Protein AF-A0A953WM94-F1 (afdb_monomer_lite)

Radius of gyration: 40.42 Å; chains: 1; bounding box: 71×74×99 Å

Sequence (160 aa):
MGAKPYAIASVILLLVGGCADLRLGRFAPPGLVKYEDIAGDQPPNPEIVSRIEARKAAGESRTPNLSEQPQKVPAKTPKQVRVELASTLRAERDEVNAEVAADRAAADAEREALIRLSGSKGGMKLEETAGALSSAIERDEREARKERGLPASKPDQDHQ

Secondary structure (DSSP, 8-state):
----THHHHHHHHHHHS-S----GGGSSPTT---HHHHHTTPPPPHHHHHHHHHHHHTT---S--GGGS-SSPPPPPPHHHHHHHHHHHHHHHHHHHHHHHHHHHHHHHHHHSPB--TT-SS-B-HHHHHHHHHHHHHHHHHHHHHHTTPPPPPPP----

pLDDT: mean 75.87, std 16.62, range [36.28, 98.06]

Foldseek 3Di:
DDDDPVVVVVVVCVVVPPPPDPPPVVPDDPPPDPPCVVCPPDDPDVVVVVVVVVCVVVVPPVPDPPVPPPPDDPDDDDPVVVVVVVVVVVVVVVVVVVVVVVVVVVVVVVQQDFCDDPPDPDGDGPVVVVVVVVVVVQVVVQVVCVVVVHDHDDDDPPDD

Structure (mmCIF, N/CA/C/O backbone):
data_AF-A0A953WM94-F1
#
_entry.id   AF-A0A953WM94-F1
#
loop_
_atom_site.group_PDB
_atom_site.id
_atom_site.type_symbol
_atom_site.label_atom_id
_atom_site.label_alt_id
_atom_site.label_comp_id
_atom_site.label_asym_id
_atom_site.label_entity_id
_atom_site.label_seq_id
_atom_site.pdbx_PDB_ins_code
_atom_site.Cartn_x
_atom_site.Cartn_y
_atom_site.Cartn_z
_atom_site.occupancy
_atom_site.B_iso_or_equiv
_atom_site.auth_seq_id
_atom_site.auth_comp_id
_atom_site.auth_asym_id
_atom_site.auth_atom_id
_atom_site.pdbx_PDB_model_num
ATOM 1 N N . MET A 1 1 ? 18.832 -59.115 64.684 1.00 43.19 1 MET A N 1
ATOM 2 C CA . MET A 1 1 ? 19.189 -58.798 63.284 1.00 43.19 1 MET A CA 1
ATOM 3 C C . MET A 1 1 ? 18.564 -57.447 62.976 1.00 43.19 1 MET A C 1
ATOM 5 O O . MET A 1 1 ? 17.370 -57.319 63.155 1.00 43.19 1 MET A O 1
ATOM 9 N N . GLY A 1 2 ? 19.264 -56.375 62.648 1.00 45.84 2 GLY A N 1
ATOM 10 C CA . GLY A 1 2 ? 20.641 -56.246 62.206 1.00 45.84 2 GLY A CA 1
ATOM 11 C C . GLY A 1 2 ? 20.652 -55.122 61.180 1.00 45.84 2 GLY A C 1
ATOM 12 O O . GLY A 1 2 ? 20.139 -55.328 60.095 1.00 45.84 2 GLY A O 1
ATOM 13 N N . ALA A 1 3 ? 21.226 -53.979 61.567 1.00 44.09 3 ALA A N 1
ATOM 14 C CA . ALA A 1 3 ? 21.659 -52.871 60.717 1.00 44.09 3 ALA A CA 1
ATOM 15 C C . ALA A 1 3 ? 20.556 -52.234 59.820 1.00 44.09 3 ALA A C 1
ATOM 17 O O . ALA A 1 3 ? 19.924 -52.862 58.988 1.00 44.09 3 ALA A O 1
ATOM 18 N N . LYS A 1 4 ? 20.349 -50.920 59.846 1.00 47.62 4 LYS A N 1
ATOM 19 C CA . LYS A 1 4 ? 21.391 -49.984 59.434 1.00 47.62 4 LYS A CA 1
ATOM 20 C C . LYS A 1 4 ? 21.015 -48.545 59.847 1.00 47.62 4 LYS A C 1
ATOM 22 O O . LYS A 1 4 ? 20.071 -48.004 59.281 1.00 47.62 4 LYS A O 1
ATOM 27 N N . PRO A 1 5 ? 21.797 -47.877 60.720 1.00 53.09 5 PRO A N 1
ATOM 28 C CA . PRO A 1 5 ? 21.687 -46.437 61.034 1.00 53.09 5 PRO A CA 1
ATOM 29 C C . PRO A 1 5 ? 22.045 -45.502 59.853 1.00 53.09 5 PRO A C 1
ATOM 31 O O . PRO A 1 5 ? 22.305 -44.315 60.027 1.00 53.09 5 PRO A O 1
ATOM 34 N N . TYR A 1 6 ? 22.054 -46.022 58.626 1.00 52.25 6 TYR A N 1
ATOM 35 C CA . TYR A 1 6 ? 22.564 -45.341 57.438 1.00 52.25 6 TYR A CA 1
ATOM 36 C C . TYR A 1 6 ? 21.542 -44.388 56.809 1.00 52.25 6 TYR A C 1
ATOM 38 O O . TYR A 1 6 ? 21.944 -43.458 56.123 1.00 52.25 6 TYR A O 1
ATOM 46 N N . ALA A 1 7 ? 20.243 -44.571 57.072 1.00 48.78 7 ALA A N 1
ATOM 47 C CA . ALA A 1 7 ? 19.206 -43.687 56.531 1.00 48.78 7 ALA A CA 1
ATOM 48 C C . ALA A 1 7 ? 19.161 -42.317 57.232 1.00 48.78 7 ALA A C 1
ATOM 50 O O . ALA A 1 7 ? 18.759 -41.325 56.632 1.00 48.78 7 ALA A O 1
ATOM 51 N N . ILE A 1 8 ? 19.602 -42.246 58.492 1.00 52.59 8 ILE A N 1
ATOM 52 C CA . ILE A 1 8 ? 19.627 -40.990 59.257 1.00 52.59 8 ILE A CA 1
ATOM 53 C C . ILE A 1 8 ? 20.958 -40.252 59.028 1.00 52.59 8 ILE A C 1
ATOM 55 O O . ILE A 1 8 ? 20.978 -39.026 58.944 1.00 52.59 8 ILE A O 1
ATOM 59 N N . ALA A 1 9 ? 22.057 -40.982 58.806 1.00 51.00 9 ALA A N 1
ATOM 60 C CA . ALA A 1 9 ? 23.351 -40.385 58.472 1.00 51.00 9 ALA A CA 1
ATOM 61 C C . ALA A 1 9 ? 23.367 -39.681 57.096 1.00 51.00 9 ALA A C 1
ATOM 63 O O . ALA A 1 9 ? 24.061 -38.679 56.935 1.00 51.00 9 ALA A O 1
ATOM 64 N N . SER A 1 10 ? 22.580 -40.144 56.114 1.00 49.59 10 SER A N 1
ATOM 65 C CA . SER A 1 10 ? 22.532 -39.536 54.773 1.00 49.59 10 SER A CA 1
ATOM 66 C C . SER A 1 10 ? 21.806 -38.189 54.718 1.00 49.59 10 SER A C 1
ATOM 68 O O . SER A 1 10 ? 22.117 -37.369 53.860 1.00 49.59 10 SER A O 1
ATOM 70 N N . VAL A 1 11 ? 20.870 -37.925 55.635 1.00 50.62 11 VAL A N 1
ATOM 71 C CA . VAL A 1 11 ? 20.159 -36.632 55.687 1.00 50.62 11 VAL A CA 1
ATOM 72 C C . VAL A 1 11 ? 20.996 -35.577 56.415 1.00 50.62 11 VAL A C 1
ATOM 74 O O . VAL A 1 11 ? 21.002 -34.413 56.025 1.00 50.62 11 VAL A O 1
ATOM 77 N N . ILE A 1 12 ? 21.786 -35.987 57.412 1.00 51.75 12 ILE A N 1
ATOM 78 C CA . ILE A 1 12 ? 22.694 -35.080 58.127 1.00 51.75 12 ILE A CA 1
ATOM 79 C C . ILE A 1 12 ? 23.877 -34.666 57.233 1.00 51.75 12 ILE A C 1
ATOM 81 O O . ILE A 1 12 ? 24.293 -33.509 57.277 1.00 51.75 12 ILE A O 1
ATOM 85 N N . LEU A 1 13 ? 24.364 -35.542 56.341 1.00 48.09 13 LEU A N 1
ATOM 86 C CA . LEU A 1 13 ? 25.425 -35.173 55.391 1.00 48.09 13 LEU A CA 1
ATOM 87 C C . LEU A 1 13 ? 24.965 -34.156 54.326 1.00 48.09 13 LEU A C 1
ATOM 89 O O . LEU A 1 13 ? 25.779 -33.378 53.841 1.00 48.09 13 LEU A O 1
ATOM 93 N N . LEU A 1 14 ? 23.669 -34.125 54.000 1.00 50.66 14 LEU A N 1
ATOM 94 C CA . LEU A 1 14 ? 23.071 -33.155 53.069 1.00 50.66 14 LEU A CA 1
ATOM 95 C C . LEU A 1 14 ? 22.799 -31.784 53.708 1.00 50.66 14 LEU A C 1
ATOM 97 O O . LEU A 1 14 ? 22.682 -30.796 52.991 1.00 50.66 14 LEU A O 1
ATOM 101 N N . LEU A 1 15 ? 22.724 -31.712 55.040 1.00 49.84 15 LEU A N 1
ATOM 102 C CA . LEU A 1 15 ? 22.519 -30.460 55.779 1.00 49.84 15 LEU A CA 1
ATOM 103 C C . LEU A 1 15 ? 23.824 -29.836 56.300 1.00 49.84 15 LEU A C 1
ATOM 105 O O . LEU A 1 15 ? 23.854 -28.635 56.549 1.00 49.84 15 LEU A O 1
ATOM 109 N N . VAL A 1 16 ? 24.906 -30.617 56.429 1.00 51.84 16 VAL A N 1
ATOM 110 C CA . VAL A 1 16 ? 26.246 -30.110 56.799 1.00 51.84 16 VAL A CA 1
ATOM 111 C C . VAL A 1 16 ? 27.167 -29.957 55.578 1.00 51.84 16 VAL A C 1
ATOM 113 O O . VAL A 1 16 ? 28.076 -29.132 55.594 1.00 51.84 16 VAL A O 1
ATOM 116 N N . GLY A 1 17 ? 26.893 -30.660 54.476 1.00 45.22 17 GLY A N 1
ATOM 117 C CA . GLY A 1 17 ? 27.486 -30.409 53.161 1.00 45.22 17 GLY A CA 1
ATOM 118 C C . GLY A 1 17 ? 26.807 -29.242 52.455 1.00 45.22 17 GLY A C 1
ATOM 119 O O . GLY A 1 17 ? 26.344 -29.389 51.324 1.00 45.22 17 GLY A O 1
ATOM 120 N N . GLY A 1 18 ? 26.703 -28.106 53.151 1.00 36.28 18 GLY A N 1
ATOM 121 C CA . GLY A 1 18 ? 26.302 -26.847 52.549 1.00 36.28 18 GLY A CA 1
ATOM 122 C C . GLY A 1 18 ? 27.083 -26.607 51.261 1.00 36.28 18 GLY A C 1
ATOM 123 O O . GLY A 1 18 ? 28.196 -27.103 51.088 1.00 36.28 18 GLY A O 1
ATOM 124 N N . CYS A 1 19 ? 26.473 -25.838 50.366 1.00 54.28 19 CYS A N 1
ATOM 125 C CA . CYS 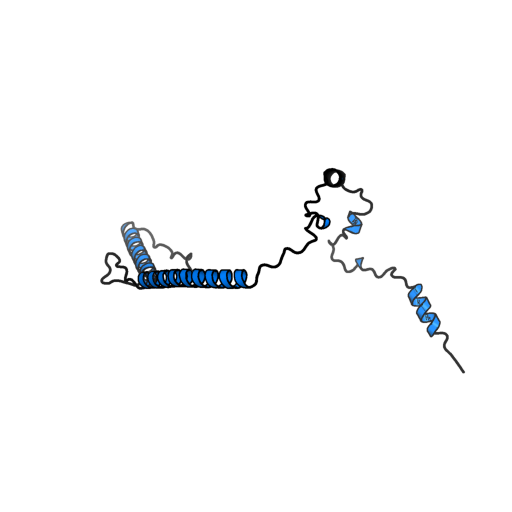A 1 19 ? 27.034 -25.315 49.125 1.00 54.28 19 CYS A CA 1
ATOM 126 C C . CYS A 1 19 ? 28.255 -24.396 49.359 1.00 54.28 19 CYS A C 1
ATOM 128 O O . CYS A 1 19 ? 28.315 -23.289 48.835 1.00 54.28 19 CYS A O 1
ATOM 130 N N . ALA A 1 20 ? 29.216 -24.826 50.167 1.00 50.19 20 ALA A N 1
ATOM 131 C CA . ALA A 1 20 ? 30.522 -24.234 50.318 1.00 50.19 20 ALA A CA 1
ATOM 132 C C . ALA A 1 20 ? 31.473 -25.017 49.404 1.00 50.19 20 ALA A C 1
ATOM 134 O O . ALA A 1 20 ? 31.633 -26.227 49.533 1.00 50.19 20 ALA A O 1
ATOM 135 N N . ASP A 1 21 ? 32.084 -24.310 48.458 1.00 51.72 21 ASP A N 1
ATOM 136 C CA . ASP A 1 21 ? 33.256 -24.749 47.691 1.00 51.72 21 ASP A CA 1
ATOM 137 C C . ASP A 1 21 ? 33.096 -25.699 46.495 1.00 51.72 21 ASP A C 1
ATOM 139 O O . ASP A 1 21 ? 34.081 -26.285 46.033 1.00 51.72 21 ASP A O 1
ATOM 143 N N . LEU A 1 22 ? 31.945 -25.711 45.817 1.00 47.41 22 LEU A N 1
ATOM 144 C CA . LEU A 1 22 ? 32.004 -25.942 44.367 1.00 47.41 22 LEU A CA 1
ATOM 145 C C . LEU A 1 22 ? 32.495 -24.656 43.706 1.00 47.41 22 LEU A C 1
ATOM 147 O O . LEU A 1 22 ? 31.730 -23.747 43.399 1.00 47.41 22 LEU A O 1
ATOM 151 N N . ARG A 1 23 ? 33.821 -24.591 43.544 1.00 54.41 23 ARG A N 1
ATOM 152 C CA . ARG A 1 23 ? 34.601 -23.577 42.824 1.00 54.41 23 ARG A CA 1
ATOM 153 C C . ARG A 1 23 ? 34.113 -23.382 41.378 1.00 54.41 23 ARG A C 1
ATOM 155 O O . ARG A 1 23 ? 34.826 -23.690 40.426 1.00 54.41 23 ARG A O 1
ATOM 162 N N . LEU A 1 24 ? 32.938 -22.785 41.203 1.00 52.69 24 LEU A N 1
ATOM 163 C CA . LEU A 1 24 ? 32.446 -22.271 39.922 1.00 52.69 24 LEU A CA 1
ATOM 164 C C . LEU A 1 24 ? 33.344 -21.149 39.372 1.00 52.69 24 LEU A C 1
ATOM 166 O O . LEU A 1 24 ? 33.318 -20.876 38.179 1.00 52.69 24 LEU A O 1
ATOM 170 N N . GLY A 1 25 ? 34.211 -20.559 40.204 1.00 52.94 25 GLY A N 1
ATOM 171 C CA . GLY A 1 25 ? 35.225 -19.597 39.764 1.00 52.94 25 GLY A CA 1
ATOM 172 C C . GLY A 1 25 ? 36.352 -20.184 38.901 1.00 52.94 25 GLY A C 1
ATOM 173 O O . GLY A 1 25 ? 37.084 -19.420 38.288 1.00 52.94 25 GLY A O 1
ATOM 174 N N . ARG A 1 26 ? 36.514 -21.517 38.818 1.00 56.25 26 ARG A N 1
ATOM 175 C CA . ARG A 1 26 ? 37.551 -22.150 37.969 1.00 56.25 26 ARG A CA 1
ATOM 176 C C . ARG A 1 26 ? 37.107 -22.454 36.536 1.00 56.25 26 ARG A C 1
ATOM 178 O O . ARG A 1 26 ? 37.956 -22.808 35.726 1.00 56.25 26 ARG A O 1
ATOM 185 N N . PHE A 1 27 ? 35.817 -22.319 36.229 1.00 54.97 27 PHE A N 1
ATOM 186 C CA . PHE A 1 27 ? 35.261 -22.577 34.893 1.00 54.97 27 PHE A CA 1
ATOM 187 C C . PHE A 1 27 ? 34.739 -21.316 34.192 1.00 54.97 27 PHE A C 1
ATOM 189 O O . PHE A 1 27 ? 34.268 -21.404 33.061 1.00 54.97 27 PHE A O 1
ATOM 196 N N . ALA A 1 28 ? 34.843 -20.143 34.822 1.00 56.66 28 ALA A N 1
ATOM 197 C CA . ALA A 1 28 ? 34.569 -18.883 34.147 1.00 56.66 28 ALA A CA 1
ATOM 198 C C . ALA A 1 28 ? 35.806 -18.482 33.314 1.00 56.66 28 ALA A C 1
ATOM 200 O O . ALA A 1 28 ? 36.897 -18.386 33.884 1.00 56.66 28 ALA A O 1
ATOM 201 N N . PRO A 1 29 ? 35.688 -18.275 31.988 1.00 60.62 29 PRO A N 1
ATOM 202 C CA . PRO A 1 29 ? 36.791 -17.758 31.182 1.00 60.62 29 PRO A CA 1
ATOM 203 C C . PRO A 1 29 ? 37.282 -16.414 31.753 1.00 60.62 29 PRO A C 1
ATOM 205 O O . PRO A 1 29 ? 36.465 -15.630 32.252 1.00 60.62 29 PRO A O 1
ATOM 208 N N . PRO A 1 30 ? 38.598 -16.129 31.708 1.00 61.38 30 PRO A N 1
ATOM 209 C CA . PRO A 1 30 ? 39.138 -14.874 32.221 1.00 61.38 30 PRO A CA 1
ATOM 210 C C . PRO A 1 30 ? 38.474 -13.701 31.487 1.00 61.38 30 PRO A C 1
ATOM 212 O O . PRO A 1 30 ? 38.570 -13.601 30.267 1.00 61.38 30 PRO A O 1
ATOM 215 N N . GLY A 1 31 ? 37.763 -12.847 32.228 1.00 58.47 31 GLY A N 1
ATOM 216 C CA . GLY A 1 31 ? 37.053 -11.682 31.682 1.00 58.47 31 GLY A CA 1
ATOM 217 C C . GLY A 1 31 ? 35.579 -11.556 32.083 1.00 58.47 31 GLY A C 1
ATOM 218 O O . GLY A 1 31 ? 35.022 -10.471 31.955 1.00 58.47 31 GLY A O 1
ATOM 219 N N . LEU A 1 32 ? 34.946 -12.605 32.622 1.00 57.34 32 LEU A N 1
ATOM 220 C CA . LEU A 1 32 ? 33.614 -12.492 33.231 1.00 57.34 32 LEU A CA 1
ATOM 221 C C . LEU A 1 32 ? 33.748 -12.070 34.697 1.00 57.34 32 LEU A C 1
ATOM 223 O O . LEU A 1 32 ? 33.760 -12.904 35.601 1.00 57.34 32 LEU A O 1
ATOM 227 N N . VAL A 1 33 ? 33.874 -10.765 34.932 1.00 61.25 33 VAL A N 1
ATOM 228 C CA . VAL A 1 33 ? 33.727 -10.210 36.281 1.00 61.25 33 VAL A CA 1
ATOM 229 C C . VAL A 1 33 ? 32.242 -10.239 36.628 1.00 61.25 33 VAL A C 1
ATOM 231 O O . VAL A 1 33 ? 31.419 -9.716 35.874 1.00 61.25 33 VAL A O 1
ATOM 234 N N . LYS A 1 34 ? 31.876 -10.879 37.742 1.00 61.22 34 LYS A N 1
ATOM 235 C CA . LYS A 1 34 ? 30.492 -10.842 38.215 1.00 61.22 34 LYS A CA 1
ATOM 236 C C . LYS A 1 34 ? 30.153 -9.398 38.566 1.00 61.22 34 LYS A C 1
ATOM 238 O O . LYS A 1 34 ? 30.881 -8.757 39.317 1.00 61.22 34 LYS A O 1
ATOM 243 N N . TYR A 1 35 ? 29.042 -8.891 38.038 1.00 60.50 35 TYR A N 1
ATOM 244 C CA . TYR A 1 35 ? 28.574 -7.535 38.338 1.00 60.50 35 TYR A CA 1
ATOM 245 C C . TYR A 1 35 ? 28.400 -7.298 39.847 1.00 60.50 35 TYR A C 1
ATOM 247 O O . TYR A 1 35 ? 28.607 -6.184 40.312 1.00 60.50 35 TYR A O 1
ATOM 255 N N . GLU A 1 36 ? 28.102 -8.353 40.607 1.00 62.34 36 GLU A N 1
ATOM 256 C CA . GLU A 1 36 ? 28.013 -8.370 42.072 1.00 62.34 36 GLU A CA 1
ATOM 257 C C . GLU A 1 36 ? 29.345 -8.000 42.759 1.00 62.34 36 GLU A C 1
ATOM 259 O O . GLU A 1 36 ? 29.338 -7.246 43.727 1.00 62.34 36 GLU A O 1
ATOM 264 N N . ASP A 1 37 ? 30.485 -8.453 42.222 1.00 63.94 37 ASP A N 1
ATOM 265 C CA . ASP A 1 37 ? 31.821 -8.198 42.788 1.00 63.94 37 ASP A CA 1
ATOM 266 C C . ASP A 1 37 ? 32.313 -6.763 42.500 1.00 63.94 37 ASP A C 1
ATOM 268 O O . ASP A 1 37 ? 33.138 -6.225 43.236 1.00 63.94 37 ASP A O 1
ATOM 272 N N . ILE A 1 38 ? 31.805 -6.125 41.435 1.00 62.31 38 ILE A N 1
ATOM 273 C CA . ILE A 1 38 ? 32.100 -4.718 41.093 1.00 62.31 38 ILE A CA 1
ATOM 274 C C . ILE A 1 38 ? 31.142 -3.773 41.824 1.00 62.31 38 ILE A C 1
ATOM 276 O O . ILE A 1 38 ? 31.554 -2.706 42.279 1.00 62.31 38 ILE A O 1
ATOM 280 N N . ALA A 1 39 ? 29.862 -4.143 41.905 1.00 60.66 39 ALA A N 1
ATOM 281 C CA . ALA A 1 39 ? 28.819 -3.298 42.471 1.00 60.66 39 ALA A CA 1
ATOM 282 C C . ALA A 1 39 ? 28.778 -3.336 44.005 1.00 60.66 39 ALA A C 1
ATOM 284 O O . ALA A 1 39 ? 28.424 -2.314 44.582 1.00 60.66 39 ALA A O 1
ATOM 285 N N . GLY A 1 40 ? 29.177 -4.444 44.650 1.00 67.44 40 GLY A N 1
ATOM 286 C CA . GLY A 1 40 ? 29.367 -4.575 46.104 1.00 67.44 40 GLY A CA 1
ATOM 287 C C . GLY A 1 40 ? 28.430 -3.723 46.977 1.00 67.44 40 GLY A C 1
ATOM 288 O O . GLY A 1 40 ? 27.225 -3.661 46.744 1.00 67.44 40 GLY A O 1
ATOM 289 N N . ASP A 1 41 ? 29.017 -3.029 47.957 1.00 65.31 41 ASP A N 1
ATOM 290 C CA . ASP A 1 41 ? 28.358 -2.033 48.819 1.00 65.31 41 ASP A CA 1
ATOM 291 C C . ASP A 1 41 ? 28.439 -0.604 48.241 1.00 65.31 41 ASP A C 1
ATOM 293 O O . ASP A 1 41 ? 28.404 0.382 48.986 1.00 65.31 41 ASP A O 1
ATOM 297 N N . GLN A 1 42 ? 28.627 -0.445 46.922 1.00 71.44 42 GLN A N 1
ATOM 298 C CA . GLN A 1 42 ? 28.769 0.896 46.358 1.00 71.44 42 GLN A CA 1
ATOM 299 C C . GLN A 1 42 ? 27.462 1.677 46.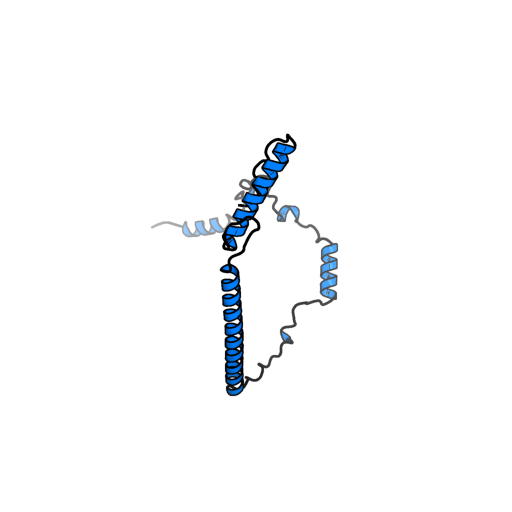527 1.00 71.44 42 GLN A C 1
ATOM 301 O O . GLN A 1 42 ? 26.391 1.193 46.142 1.00 71.44 42 GLN A O 1
ATOM 306 N N . PRO A 1 43 ? 27.523 2.900 47.088 1.00 76.25 43 PRO A N 1
ATOM 307 C CA . PRO A 1 43 ? 26.332 3.708 47.249 1.00 76.25 43 PRO A CA 1
ATOM 308 C C . PRO A 1 43 ? 25.725 3.997 45.867 1.00 76.25 43 PRO A C 1
ATOM 310 O O . PRO A 1 43 ? 26.466 4.260 44.913 1.00 76.25 43 PRO A O 1
ATOM 313 N N . PRO A 1 44 ? 24.386 3.967 45.737 1.00 79.81 44 PRO A N 1
ATOM 314 C CA . PRO A 1 44 ? 23.717 4.294 44.486 1.00 79.81 44 PRO A CA 1
ATOM 315 C C . PRO A 1 44 ? 24.191 5.647 43.951 1.00 79.81 44 PRO A C 1
ATOM 317 O O . PRO A 1 44 ? 24.342 6.600 44.717 1.00 79.81 44 PRO A O 1
ATOM 320 N N . ASN A 1 45 ? 24.404 5.744 42.636 1.00 85.94 45 ASN A N 1
ATOM 321 C CA . ASN A 1 45 ? 24.854 6.986 42.010 1.00 85.94 45 ASN A CA 1
ATOM 322 C C . ASN A 1 45 ? 23.909 8.150 42.402 1.00 85.94 45 ASN A C 1
ATOM 324 O O . ASN A 1 45 ? 22.708 8.069 42.111 1.00 85.94 45 ASN A O 1
ATOM 328 N N . PRO A 1 46 ? 24.426 9.230 43.024 1.00 85.94 46 PRO A N 1
ATOM 329 C CA . PRO A 1 46 ? 23.604 10.311 43.569 1.00 85.94 46 PRO A CA 1
ATOM 330 C C . PRO A 1 46 ? 22.768 11.033 42.504 1.00 85.94 46 PRO A C 1
ATOM 332 O O . PRO A 1 46 ? 21.679 11.520 42.803 1.00 85.94 46 PRO A O 1
ATOM 335 N N . GLU A 1 47 ? 23.220 11.061 41.248 1.00 86.81 47 GLU A N 1
ATOM 336 C CA . GLU A 1 47 ? 22.463 11.637 40.133 1.00 86.81 47 GLU A CA 1
ATOM 337 C C . GLU A 1 47 ? 21.234 10.787 39.774 1.00 86.81 47 GLU A C 1
ATOM 339 O O . GLU A 1 47 ? 20.170 11.304 39.439 1.00 86.81 47 GLU A O 1
ATOM 344 N N . ILE A 1 48 ? 21.345 9.460 39.870 1.00 80.81 48 ILE A N 1
ATOM 345 C CA . ILE A 1 48 ? 20.209 8.566 39.628 1.00 80.81 48 ILE A CA 1
ATOM 346 C C . ILE A 1 48 ? 19.210 8.669 40.781 1.00 80.81 48 ILE A C 1
ATOM 348 O O . ILE A 1 48 ? 18.005 8.721 40.532 1.00 80.81 48 ILE A O 1
ATOM 352 N N . VAL A 1 49 ? 19.695 8.758 42.022 1.00 87.62 49 VAL A N 1
ATOM 353 C CA . VAL A 1 49 ? 18.846 8.944 43.208 1.00 87.62 49 VAL A CA 1
ATOM 354 C C . VAL A 1 49 ? 18.044 10.239 43.098 1.00 87.62 49 VAL A C 1
ATOM 356 O O . VAL A 1 49 ? 16.819 10.192 43.183 1.00 87.62 49 VAL A O 1
ATOM 359 N N . SER A 1 50 ? 18.694 11.365 42.793 1.00 87.38 50 SER A N 1
ATOM 360 C CA . SER A 1 50 ? 18.010 12.656 42.656 1.00 87.38 50 SER A CA 1
ATOM 361 C C . SER A 1 50 ? 16.996 12.663 41.509 1.00 87.38 50 SER A C 1
ATOM 363 O O . SER A 1 50 ? 15.899 13.198 41.652 1.00 87.38 50 SER A O 1
ATOM 365 N N . ARG A 1 51 ? 17.295 11.997 40.386 1.00 80.50 51 ARG A N 1
ATOM 366 C CA . ARG A 1 51 ? 16.344 11.8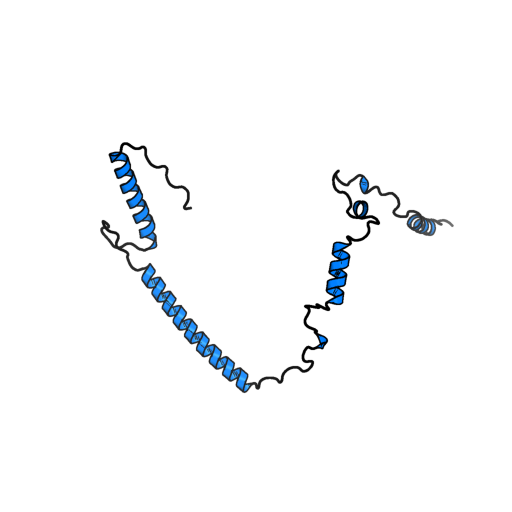32 39.274 1.00 80.50 51 ARG A CA 1
ATOM 367 C C . ARG A 1 51 ? 15.149 10.956 39.645 1.00 80.50 51 ARG A C 1
ATOM 369 O O . ARG A 1 51 ? 14.042 11.223 39.179 1.00 80.50 51 ARG A O 1
ATOM 376 N N . ILE A 1 52 ? 15.344 9.915 40.454 1.00 81.19 52 ILE A N 1
ATOM 377 C CA . ILE A 1 52 ? 14.252 9.071 40.961 1.00 81.19 52 ILE A CA 1
ATOM 378 C C . ILE A 1 52 ? 13.396 9.857 41.957 1.00 81.19 52 ILE A C 1
ATOM 380 O O . ILE A 1 52 ? 12.172 9.804 41.864 1.00 81.19 52 ILE A O 1
ATOM 384 N N . GLU A 1 53 ? 14.010 10.603 42.873 1.00 85.81 53 GLU A N 1
ATOM 385 C CA . GLU A 1 53 ? 13.305 11.453 43.837 1.00 85.81 53 GLU A CA 1
ATOM 386 C C . GLU A 1 53 ? 12.521 12.565 43.140 1.00 85.81 53 GLU A C 1
ATOM 388 O O . GLU A 1 53 ? 11.341 12.741 43.431 1.00 85.81 53 GLU A O 1
ATOM 393 N N . ALA A 1 54 ? 13.112 13.228 42.145 1.00 81.88 54 ALA A N 1
ATOM 394 C CA . ALA A 1 54 ? 12.429 14.223 41.324 1.00 81.88 54 ALA A CA 1
ATOM 395 C C . ALA A 1 54 ? 11.235 13.621 40.567 1.00 81.88 54 ALA A C 1
ATOM 397 O O . ALA A 1 54 ? 10.164 14.217 40.545 1.00 81.88 54 ALA A O 1
ATOM 398 N N . ARG A 1 55 ? 11.373 12.412 39.998 1.00 74.19 55 ARG A N 1
ATOM 399 C CA . ARG A 1 55 ? 10.261 11.703 39.332 1.00 74.19 55 ARG A CA 1
ATOM 400 C C . ARG A 1 55 ? 9.162 11.275 40.304 1.00 74.19 55 ARG A C 1
ATOM 402 O O . ARG A 1 55 ? 7.989 11.351 39.955 1.00 74.19 55 ARG A O 1
ATOM 409 N N . LYS A 1 56 ? 9.527 10.840 41.515 1.00 76.75 56 LYS A N 1
ATOM 410 C CA . LYS A 1 56 ? 8.570 10.508 42.583 1.00 76.75 56 LYS A CA 1
ATOM 411 C C . LYS A 1 56 ? 7.827 11.754 43.072 1.00 76.75 56 LYS A C 1
ATOM 413 O O . LYS A 1 56 ? 6.614 11.699 43.228 1.00 76.75 56 LYS A O 1
ATOM 418 N N . ALA A 1 57 ? 8.535 12.865 43.268 1.00 76.88 57 ALA A N 1
ATOM 419 C CA . ALA A 1 57 ? 7.966 14.140 43.700 1.00 76.88 57 ALA A CA 1
ATOM 420 C C . ALA A 1 57 ? 7.086 14.790 42.618 1.00 76.88 57 ALA A C 1
ATOM 422 O O . ALA A 1 57 ? 6.067 15.390 42.941 1.00 76.88 57 ALA A O 1
ATOM 423 N N . ALA A 1 58 ? 7.443 14.630 41.340 1.00 69.94 58 ALA A N 1
ATOM 424 C CA . ALA A 1 58 ? 6.673 15.142 40.208 1.00 69.94 58 ALA A CA 1
ATOM 425 C C . ALA A 1 58 ? 5.367 14.370 39.947 1.00 69.94 58 ALA A C 1
ATOM 427 O O . ALA A 1 58 ? 4.569 14.802 39.119 1.00 69.94 58 ALA A O 1
ATOM 428 N N . GLY A 1 59 ? 5.138 13.227 40.608 1.00 61.97 59 GLY A N 1
ATOM 429 C CA . GLY A 1 59 ? 3.903 12.455 40.458 1.00 61.97 59 GLY A CA 1
ATOM 430 C C . GLY A 1 59 ? 3.634 11.962 39.031 1.00 61.97 59 GLY A C 1
ATOM 431 O O . GLY A 1 59 ? 2.509 11.558 38.741 1.00 61.97 59 GLY A O 1
ATOM 432 N N . GLU A 1 60 ?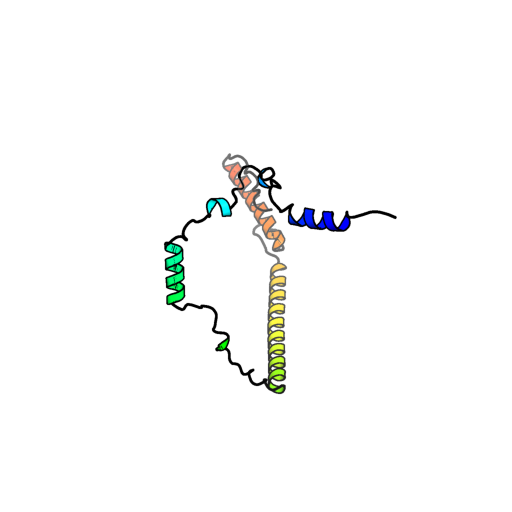 4.637 11.969 38.140 1.00 61.44 60 GLU A N 1
ATOM 433 C CA . GLU A 1 60 ? 4.511 11.551 36.737 1.00 61.44 60 GLU A CA 1
ATOM 434 C C . GLU A 1 60 ? 4.404 10.023 36.618 1.00 61.44 60 GLU A C 1
ATOM 436 O O . GLU A 1 60 ? 5.216 9.330 36.001 1.00 61.44 60 GLU A O 1
ATOM 441 N N . SER A 1 61 ? 3.336 9.472 37.178 1.00 61.59 61 SER A N 1
ATOM 442 C CA . SER A 1 61 ? 2.741 8.254 36.659 1.00 61.59 61 SER A CA 1
ATOM 443 C C . SER A 1 61 ? 2.136 8.580 35.289 1.00 61.59 61 SER A C 1
ATOM 445 O O . SER A 1 61 ? 0.973 8.926 35.148 1.00 61.59 61 SER A O 1
ATOM 447 N N . ARG A 1 62 ? 2.950 8.472 34.231 1.00 63.00 62 ARG A N 1
ATOM 448 C CA . ARG A 1 62 ? 2.468 8.454 32.833 1.00 63.00 62 ARG A CA 1
ATOM 449 C C . ARG A 1 62 ? 1.588 7.243 32.516 1.00 63.00 62 ARG A C 1
ATOM 451 O O . ARG A 1 62 ? 1.136 7.088 31.386 1.00 63.00 62 ARG A O 1
ATOM 458 N N . THR A 1 63 ? 1.374 6.354 33.476 1.00 66.31 63 THR A N 1
ATOM 459 C CA . THR A 1 63 ? 0.366 5.312 33.360 1.00 66.31 63 THR A CA 1
ATOM 460 C C . THR A 1 63 ? -1.002 5.947 33.576 1.00 66.31 63 THR A C 1
ATOM 462 O O . THR A 1 63 ? -1.215 6.521 34.644 1.00 66.31 63 THR A O 1
ATOM 465 N N . PRO A 1 64 ? -1.929 5.841 32.606 1.00 70.69 64 PRO A N 1
ATOM 466 C CA . PRO A 1 64 ? -3.311 6.252 32.806 1.00 70.69 64 PRO A CA 1
ATOM 467 C C . PRO A 1 64 ? -3.821 5.656 34.114 1.00 70.69 64 PRO A C 1
ATOM 469 O O . PRO A 1 64 ? -3.624 4.461 34.355 1.00 70.69 64 PRO A O 1
ATOM 472 N N . ASN A 1 65 ? -4.439 6.471 34.967 1.00 73.50 65 ASN A N 1
ATOM 473 C CA . ASN A 1 65 ? -4.998 5.968 36.206 1.00 73.50 65 ASN A CA 1
ATOM 474 C C . ASN A 1 65 ? -6.130 4.985 35.867 1.00 73.50 65 ASN A C 1
ATOM 476 O O . ASN A 1 65 ? -7.236 5.377 35.504 1.00 73.50 65 ASN A O 1
ATOM 480 N N . LEU A 1 66 ? -5.854 3.682 35.965 1.00 72.69 66 LEU A N 1
ATOM 481 C CA . LEU A 1 66 ? -6.829 2.640 35.637 1.00 72.69 66 LEU A CA 1
ATOM 482 C C . LEU A 1 66 ? -8.032 2.654 36.590 1.00 72.69 66 LEU A C 1
ATOM 484 O O . LEU A 1 66 ? -9.088 2.137 36.239 1.00 72.69 66 LEU A O 1
ATOM 488 N N . SER A 1 67 ? -7.901 3.278 37.766 1.00 77.00 67 SER A N 1
ATOM 489 C CA . SER A 1 67 ? -9.026 3.485 38.684 1.00 77.00 67 SER A CA 1
ATOM 490 C C . SER A 1 67 ? -9.965 4.620 38.249 1.00 77.00 67 SER A C 1
ATOM 492 O O . SER A 1 67 ? -11.127 4.620 38.648 1.00 77.00 67 SER A O 1
ATOM 494 N N . GLU A 1 68 ? -9.503 5.527 37.380 1.00 77.75 68 GLU A N 1
ATOM 495 C CA . GLU A 1 68 ? -10.308 6.590 36.754 1.00 77.75 68 GLU A CA 1
ATOM 496 C C . GLU A 1 68 ? -10.977 6.142 35.449 1.00 77.75 68 GLU A C 1
ATOM 498 O O . GLU A 1 68 ? -11.744 6.899 34.851 1.00 77.75 68 GLU A O 1
ATOM 503 N N . GLN A 1 69 ? -10.731 4.909 34.990 1.00 75.31 69 GLN A N 1
ATOM 504 C CA . GLN A 1 69 ? -11.470 4.384 33.850 1.00 75.31 69 GLN A CA 1
ATOM 505 C C . GLN A 1 69 ? -12.964 4.295 34.187 1.00 75.31 69 GLN A C 1
ATOM 507 O O . GLN A 1 69 ? -13.329 3.913 35.305 1.00 75.31 69 GLN A O 1
ATOM 512 N N . PRO A 1 70 ? -13.854 4.619 33.233 1.00 77.56 70 PRO A N 1
ATOM 513 C CA . PRO A 1 70 ? -15.283 4.486 33.444 1.00 77.56 70 PRO A CA 1
ATOM 514 C C . PRO A 1 70 ? -15.623 3.037 33.815 1.00 77.56 70 PRO A C 1
ATOM 516 O O . PRO A 1 70 ? -15.598 2.133 32.987 1.00 77.56 70 PRO A O 1
ATOM 519 N N . GLN A 1 71 ? -15.983 2.834 35.084 1.00 78.94 71 GLN A N 1
ATOM 520 C CA . GLN A 1 71 ? -16.393 1.546 35.664 1.00 78.94 71 GLN A CA 1
ATOM 521 C C . GLN A 1 71 ? -17.681 0.996 35.023 1.00 78.94 71 GLN A C 1
ATOM 523 O O . GLN A 1 71 ? -18.040 -0.167 35.197 1.00 78.94 71 GLN A O 1
ATOM 528 N N . LYS A 1 72 ? -18.418 1.848 34.300 1.00 82.75 72 LYS A N 1
ATOM 529 C CA . LYS A 1 72 ? -19.654 1.485 33.613 1.00 82.75 72 LYS A CA 1
ATOM 530 C C . LYS A 1 72 ? -19.350 1.161 32.160 1.00 82.75 72 LYS A C 1
ATOM 532 O O . LYS A 1 72 ? -18.929 2.028 31.397 1.00 82.75 72 LYS A O 1
ATOM 537 N N . VAL A 1 73 ? -19.643 -0.081 31.784 1.00 78.94 73 VAL A N 1
ATOM 538 C CA . VAL A 1 73 ? -19.663 -0.505 30.383 1.00 78.94 73 VAL A CA 1
ATOM 539 C C . VAL A 1 73 ? -20.604 0.432 29.613 1.00 78.94 73 VAL A C 1
ATOM 541 O O . VAL A 1 73 ? -21.725 0.668 30.081 1.00 78.94 73 VAL A O 1
ATOM 544 N N . PRO A 1 74 ? -20.182 0.979 28.459 1.00 81.94 74 PRO A N 1
ATOM 545 C CA . PRO A 1 74 ? -21.047 1.824 27.652 1.00 81.94 74 PRO A CA 1
ATOM 546 C C . PRO A 1 74 ? -22.315 1.068 27.249 1.00 81.94 74 PRO A C 1
ATOM 548 O O . PRO A 1 74 ? -22.317 -0.157 27.082 1.00 81.94 74 PRO A O 1
ATOM 551 N N . ALA A 1 75 ? -23.413 1.807 27.091 1.00 86.94 75 ALA A N 1
ATOM 552 C CA . ALA A 1 75 ? -24.673 1.228 26.655 1.00 86.94 75 ALA A CA 1
ATOM 553 C C . ALA A 1 75 ? -24.479 0.501 25.316 1.00 86.94 75 ALA A C 1
ATOM 555 O O . ALA A 1 75 ? -23.874 1.032 24.382 1.00 86.94 75 ALA A O 1
ATOM 556 N N . LYS A 1 76 ? -24.989 -0.733 25.220 1.00 86.81 76 LYS A N 1
ATOM 557 C CA . LYS A 1 76 ? -24.905 -1.508 23.980 1.00 86.81 76 LYS A CA 1
ATOM 558 C C . LYS A 1 76 ? -25.644 -0.763 22.874 1.00 86.81 76 LYS A C 1
ATOM 560 O O . LYS A 1 76 ? -26.825 -0.454 23.018 1.00 86.81 76 LYS A O 1
ATOM 565 N N . THR A 1 77 ? -24.969 -0.552 21.751 1.00 87.88 77 THR A N 1
ATOM 566 C CA . THR A 1 77 ? -25.600 -0.027 20.541 1.00 87.88 77 THR A CA 1
ATOM 567 C C . THR A 1 77 ? -26.744 -0.957 20.111 1.00 87.88 77 THR A C 1
ATOM 569 O O . THR A 1 77 ? -26.553 -2.185 20.108 1.00 87.88 77 THR A O 1
ATOM 572 N N . PRO A 1 78 ? -27.920 -0.421 19.730 1.00 94.56 78 PRO A N 1
ATOM 573 C CA . PRO A 1 78 ? -29.031 -1.232 19.245 1.00 94.56 78 PRO A CA 1
ATOM 574 C C . PRO A 1 78 ? -28.612 -2.134 18.080 1.00 94.56 78 PRO A C 1
ATOM 576 O O . PRO A 1 78 ? -27.758 -1.780 17.263 1.00 94.56 78 PRO A O 1
ATOM 579 N N . LYS A 1 79 ? -29.206 -3.330 17.988 1.00 92.88 79 LYS A N 1
ATOM 580 C CA . LYS A 1 79 ? -28.882 -4.288 16.918 1.00 92.88 79 LYS A CA 1
ATOM 581 C C . LYS A 1 79 ? -29.147 -3.688 15.534 1.00 92.88 79 LYS A C 1
ATOM 583 O O . LYS A 1 79 ? -28.331 -3.896 14.649 1.00 92.88 79 LYS A O 1
ATOM 588 N N . GLN A 1 80 ? -30.231 -2.933 15.388 1.00 93.81 80 GLN A N 1
ATOM 589 C CA . GLN A 1 80 ? -30.650 -2.281 14.149 1.00 93.81 80 GLN A CA 1
ATOM 590 C C . GLN A 1 80 ? -29.567 -1.332 13.627 1.00 93.81 80 GLN A C 1
ATOM 592 O O . GLN A 1 80 ? -29.070 -1.538 12.529 1.00 93.81 80 GLN A O 1
ATOM 597 N N . VAL A 1 81 ? -29.085 -0.418 14.475 1.00 94.06 81 VAL A N 1
ATOM 598 C CA . VAL A 1 81 ? -28.009 0.529 14.130 1.00 94.06 81 VAL A CA 1
ATOM 599 C C . VAL A 1 81 ? -26.731 -0.196 13.700 1.00 94.06 81 VAL A C 1
ATOM 601 O O . VAL A 1 81 ? -26.067 0.206 12.753 1.00 94.06 81 VAL A O 1
ATOM 604 N N . ARG A 1 82 ? -26.383 -1.310 14.359 1.00 93.69 82 ARG A N 1
ATOM 605 C CA . ARG A 1 82 ? -25.208 -2.110 13.967 1.00 93.69 82 ARG A CA 1
ATOM 606 C C . ARG A 1 82 ? -25.390 -2.809 12.622 1.00 93.69 82 ARG A C 1
ATOM 608 O O . ARG A 1 82 ? -24.416 -2.973 11.898 1.00 93.69 82 ARG A O 1
ATOM 615 N N . VAL A 1 83 ? -26.606 -3.254 12.309 1.00 96.19 83 VAL A N 1
ATOM 616 C CA . VAL A 1 83 ? -26.923 -3.888 11.023 1.00 96.19 83 VAL A CA 1
ATOM 617 C C . VAL A 1 83 ? -26.881 -2.855 9.901 1.00 96.19 83 VAL A C 1
ATOM 619 O O . VAL A 1 83 ? -26.251 -3.129 8.885 1.00 96.19 83 VAL A O 1
ATOM 622 N N . GLU A 1 84 ? -27.467 -1.677 10.116 1.00 96.31 84 GLU A N 1
ATOM 623 C CA . GLU A 1 84 ? -27.434 -0.555 9.170 1.00 96.31 84 GLU A CA 1
ATOM 624 C C . GLU A 1 84 ? -25.998 -0.099 8.901 1.00 96.31 84 GLU A C 1
ATOM 626 O O . GLU A 1 84 ? -25.562 -0.080 7.752 1.00 96.31 84 GLU A O 1
ATOM 631 N N . LEU A 1 85 ? -25.211 0.143 9.955 1.00 96.12 85 LEU A N 1
ATOM 632 C CA . LEU A 1 85 ? -23.799 0.497 9.813 1.00 96.12 85 LEU A CA 1
ATOM 633 C C . LEU A 1 85 ? -23.021 -0.585 9.053 1.00 96.12 85 LEU A C 1
ATOM 635 O O . LEU A 1 85 ? -22.225 -0.281 8.171 1.00 96.12 85 LEU A O 1
ATOM 639 N N . ALA A 1 86 ? -23.270 -1.862 9.351 1.00 97.00 86 ALA A N 1
ATOM 640 C CA . ALA A 1 86 ? -22.622 -2.959 8.642 1.00 97.00 86 ALA A CA 1
ATOM 641 C C . ALA A 1 86 ? -23.063 -3.071 7.174 1.00 97.00 86 ALA A C 1
ATOM 643 O O . ALA A 1 86 ? -22.291 -3.573 6.361 1.00 97.00 86 ALA A O 1
ATOM 644 N N . SER A 1 87 ? -24.285 -2.669 6.811 1.00 97.12 87 SER A N 1
ATOM 645 C CA . SER A 1 87 ? -24.683 -2.592 5.401 1.00 97.12 87 SER A CA 1
ATOM 646 C C . SER A 1 87 ? -23.998 -1.437 4.681 1.00 97.12 87 SER A C 1
ATOM 648 O O . SER A 1 87 ? -23.467 -1.662 3.599 1.00 97.12 87 SER A O 1
ATOM 650 N N . THR A 1 88 ? -23.921 -0.257 5.301 1.00 97.12 88 THR A N 1
ATOM 651 C CA . THR A 1 88 ? -23.250 0.912 4.718 1.00 97.12 88 THR A CA 1
ATOM 652 C C . THR A 1 88 ? -21.769 0.637 4.491 1.00 97.12 88 THR A C 1
ATOM 654 O O . THR A 1 88 ? -21.291 0.764 3.372 1.00 97.12 88 THR A O 1
ATOM 657 N N . LEU A 1 89 ? -21.067 0.121 5.506 1.00 98.00 89 LEU A N 1
ATOM 658 C CA . LEU A 1 89 ? -19.643 -0.209 5.390 1.00 98.00 89 LEU A CA 1
ATOM 659 C C . LEU A 1 89 ? -19.364 -1.286 4.334 1.00 98.00 89 LEU A C 1
ATOM 661 O O . LEU A 1 89 ? -18.294 -1.295 3.733 1.00 98.00 89 LEU A O 1
ATOM 665 N N . ARG A 1 90 ? -20.296 -2.224 4.108 1.00 97.94 90 ARG A N 1
ATOM 666 C CA . ARG A 1 90 ? -20.153 -3.198 3.015 1.00 97.94 90 ARG A CA 1
ATOM 667 C C . ARG A 1 90 ? -20.308 -2.527 1.658 1.00 97.94 90 ARG A C 1
ATOM 669 O O . ARG A 1 90 ? -19.488 -2.802 0.796 1.00 97.94 90 ARG A O 1
ATOM 676 N N . ALA A 1 91 ? -21.305 -1.659 1.497 1.00 97.50 91 ALA A N 1
ATOM 677 C CA . ALA A 1 91 ? -21.515 -0.927 0.253 1.00 97.50 91 ALA A CA 1
ATOM 678 C C . ALA A 1 91 ? -20.307 -0.039 -0.090 1.00 97.50 91 ALA A C 1
ATOM 680 O O . ALA A 1 91 ? -19.771 -0.161 -1.183 1.00 97.50 91 ALA A O 1
ATOM 681 N N . GLU A 1 92 ? -19.815 0.751 0.869 1.00 97.44 92 GLU A N 1
ATOM 682 C CA . GLU A 1 92 ? -18.624 1.601 0.695 1.00 97.44 92 GLU A CA 1
ATOM 683 C C . GLU A 1 92 ? -17.376 0.776 0.357 1.00 97.44 92 GLU A C 1
ATOM 685 O O . GLU A 1 92 ? -16.600 1.118 -0.530 1.00 97.44 92 GLU A O 1
ATOM 690 N N . ARG A 1 93 ? -17.176 -0.356 1.039 1.00 97.69 93 ARG A N 1
ATOM 691 C CA . ARG A 1 93 ? -16.064 -1.260 0.730 1.00 97.69 93 ARG A CA 1
ATOM 692 C C . ARG A 1 93 ? -16.177 -1.823 -0.686 1.00 97.69 93 ARG A C 1
ATOM 694 O O . ARG A 1 93 ? -15.162 -1.971 -1.360 1.00 97.69 93 ARG A O 1
ATOM 701 N N . ASP A 1 94 ? -17.375 -2.206 -1.108 1.00 98.00 94 ASP A N 1
ATOM 702 C CA . ASP A 1 94 ? -17.591 -2.785 -2.431 1.00 98.00 94 ASP A CA 1
ATOM 703 C C . ASP A 1 94 ? -17.380 -1.724 -3.534 1.00 98.00 94 ASP A C 1
ATOM 705 O O . ASP A 1 94 ? -16.805 -2.047 -4.571 1.00 98.00 94 ASP A O 1
ATOM 709 N N . GLU A 1 95 ? -17.726 -0.459 -3.273 1.00 97.38 95 GLU A N 1
ATOM 710 C CA . GLU A 1 95 ? -17.409 0.699 -4.124 1.00 97.38 95 GLU A CA 1
ATOM 711 C C . GLU A 1 95 ? -15.895 0.921 -4.251 1.00 97.38 95 GLU A C 1
ATOM 713 O O . GLU A 1 95 ? -15.360 0.866 -5.358 1.00 97.38 95 GLU A O 1
ATOM 718 N N . VAL A 1 96 ? -15.173 1.036 -3.130 1.00 98.06 96 VAL A N 1
ATOM 719 C CA . VAL A 1 96 ? -13.704 1.190 -3.135 1.00 98.06 96 VAL A CA 1
ATOM 720 C C . VAL A 1 96 ? -13.020 0.013 -3.836 1.00 98.06 96 VAL A C 1
ATOM 722 O O . VAL A 1 96 ? -12.056 0.189 -4.578 1.00 98.06 96 VAL A O 1
ATOM 725 N N . ASN A 1 97 ? -13.512 -1.212 -3.640 1.00 97.81 97 ASN A N 1
ATOM 726 C CA . ASN A 1 97 ? -12.966 -2.380 -4.330 1.00 97.81 97 ASN A CA 1
ATOM 727 C C . ASN A 1 97 ? -13.167 -2.307 -5.850 1.00 97.81 97 ASN A C 1
ATOM 729 O O . ASN A 1 97 ? -12.300 -2.776 -6.589 1.00 97.81 97 ASN A O 1
ATOM 733 N N . ALA A 1 98 ? -14.286 -1.747 -6.316 1.00 97.31 98 ALA A N 1
ATOM 734 C CA . ALA A 1 98 ? -14.537 -1.548 -7.738 1.00 97.31 98 ALA A CA 1
ATOM 735 C C . ALA A 1 98 ? -13.593 -0.489 -8.330 1.00 97.31 98 ALA A C 1
ATOM 737 O O . ALA A 1 98 ? -13.026 -0.724 -9.396 1.00 97.31 98 ALA A O 1
ATOM 738 N N . GLU A 1 99 ? -13.358 0.615 -7.617 1.00 96.81 99 GLU A N 1
ATOM 739 C CA . GLU A 1 99 ? -12.384 1.643 -8.011 1.00 96.81 99 GLU A CA 1
ATOM 740 C C . GLU A 1 99 ? -10.964 1.069 -8.095 1.00 96.81 99 GLU A C 1
ATOM 742 O O . GLU A 1 99 ? -10.311 1.172 -9.129 1.00 96.81 99 GLU A O 1
ATOM 747 N N . VAL A 1 100 ? -10.516 0.347 -7.062 1.00 97.81 100 VAL A N 1
ATOM 748 C CA . VAL A 1 100 ? -9.195 -0.306 -7.058 1.00 97.81 100 VAL A CA 1
ATOM 749 C C . VAL A 1 100 ? -9.062 -1.321 -8.196 1.00 97.81 100 VAL A C 1
ATOM 751 O O . VAL A 1 100 ? -7.983 -1.471 -8.773 1.00 97.81 100 VAL A O 1
ATOM 754 N N . ALA A 1 101 ? -10.128 -2.054 -8.520 1.00 97.06 101 ALA A N 1
ATOM 755 C CA . ALA A 1 101 ? -10.114 -2.984 -9.644 1.00 97.06 101 ALA A CA 1
ATOM 756 C C . ALA A 1 101 ? -10.000 -2.252 -10.990 1.00 97.06 101 ALA A C 1
ATOM 758 O O . ALA A 1 101 ? -9.248 -2.705 -11.855 1.00 97.06 101 ALA A O 1
ATOM 759 N N . ALA A 1 102 ? -10.697 -1.125 -11.152 1.00 95.75 102 ALA A N 1
ATOM 760 C CA . ALA A 1 102 ? -10.593 -0.282 -12.338 1.00 95.75 102 ALA A CA 1
ATOM 761 C C . ALA A 1 102 ? -9.181 0.307 -12.491 1.00 95.75 102 ALA A C 1
ATOM 763 O O . ALA A 1 102 ? -8.600 0.205 -13.570 1.00 95.75 102 ALA A O 1
ATOM 764 N N . ASP A 1 103 ? -8.593 0.817 -11.407 1.00 95.75 103 ASP A N 1
ATOM 765 C CA . ASP A 1 103 ? -7.228 1.353 -11.401 1.00 95.75 103 ASP A CA 1
ATOM 766 C C . ASP A 1 103 ? -6.189 0.285 -11.747 1.00 95.75 103 ASP A C 1
ATOM 768 O O . ASP A 1 103 ? -5.280 0.527 -12.541 1.00 95.75 103 ASP A O 1
ATOM 772 N N . ARG A 1 104 ? -6.329 -0.930 -11.200 1.00 94.19 104 ARG A N 1
ATOM 773 C CA . ARG A 1 104 ? -5.455 -2.056 -11.563 1.00 94.19 104 ARG A CA 1
ATOM 774 C C . ARG A 1 104 ? -5.577 -2.409 -13.040 1.00 94.19 104 ARG A C 1
ATOM 776 O O . ARG A 1 104 ? -4.558 -2.567 -13.699 1.00 94.19 104 ARG A O 1
ATOM 783 N N . ALA A 1 105 ? -6.798 -2.479 -13.567 1.00 94.62 105 ALA A N 1
ATOM 784 C CA . ALA A 1 105 ? -7.019 -2.759 -14.981 1.00 94.62 105 ALA A CA 1
ATOM 785 C C . ALA A 1 105 ? -6.431 -1.664 -15.890 1.00 94.62 105 ALA A C 1
ATOM 787 O O . ALA A 1 105 ? -5.868 -1.978 -16.937 1.00 94.62 105 ALA A O 1
ATOM 788 N N . ALA A 1 106 ? -6.523 -0.392 -15.487 1.00 93.25 106 ALA A N 1
ATOM 789 C CA . ALA A 1 106 ? -5.899 0.717 -16.202 1.00 93.25 106 ALA A CA 1
ATOM 790 C C . ALA A 1 106 ? -4.365 0.622 -16.168 1.00 93.25 106 ALA A C 1
ATOM 792 O O . ALA A 1 106 ? -3.726 0.707 -17.215 1.00 93.25 106 ALA A O 1
ATOM 793 N N . ALA A 1 107 ? -3.776 0.361 -14.999 1.00 88.62 107 ALA A N 1
ATOM 794 C CA . ALA A 1 107 ? -2.332 0.187 -14.854 1.00 88.62 107 ALA A CA 1
ATOM 795 C C . ALA A 1 107 ? -1.799 -1.003 -15.672 1.00 88.62 107 ALA A C 1
ATOM 797 O O . ALA A 1 107 ? -0.742 -0.905 -16.297 1.00 88.62 107 ALA A O 1
ATOM 798 N N . ASP A 1 108 ? -2.533 -2.116 -15.709 1.00 87.88 108 ASP A N 1
ATOM 799 C CA . ASP A 1 108 ? -2.178 -3.275 -16.531 1.00 87.88 108 ASP A CA 1
ATOM 800 C C . ASP A 1 108 ? -2.268 -2.945 -18.032 1.00 87.88 108 ASP A C 1
ATOM 802 O O . ASP A 1 108 ? -1.390 -3.331 -18.805 1.00 87.88 108 ASP A O 1
ATOM 806 N N . ALA A 1 109 ? -3.272 -2.167 -18.453 1.00 87.38 109 ALA A N 1
ATOM 807 C CA . ALA A 1 109 ? -3.385 -1.698 -19.834 1.00 87.38 109 ALA A CA 1
ATOM 808 C C . ALA A 1 109 ? -2.237 -0.753 -20.233 1.00 87.38 109 ALA A C 1
ATOM 810 O O . ALA A 1 109 ? -1.743 -0.833 -21.358 1.00 87.38 109 ALA A O 1
ATOM 811 N N . GLU A 1 110 ? -1.783 0.113 -19.323 1.00 85.06 110 GLU A N 1
ATOM 812 C CA . GLU A 1 110 ? -0.617 0.976 -19.541 1.00 85.06 110 GLU A CA 1
ATOM 813 C C . GLU A 1 110 ? 0.690 0.181 -19.631 1.00 85.06 110 GLU A C 1
ATOM 815 O O . GLU A 1 110 ? 1.539 0.503 -20.461 1.00 85.06 110 GLU A O 1
ATOM 820 N N . ARG A 1 111 ? 0.855 -0.882 -18.833 1.00 80.06 111 ARG A N 1
ATOM 821 C CA . ARG A 1 111 ? 2.024 -1.778 -18.929 1.00 80.06 111 ARG A CA 1
ATOM 822 C C . ARG A 1 111 ? 2.079 -2.527 -20.256 1.00 80.06 111 ARG A C 1
ATOM 824 O O . ARG A 1 111 ? 3.145 -2.651 -20.854 1.00 80.06 111 ARG A O 1
ATOM 831 N N . GLU A 1 112 ? 0.930 -3.004 -20.727 1.00 80.69 112 GLU A N 1
ATOM 832 C CA . GLU A 1 112 ? 0.806 -3.688 -22.018 1.00 80.69 112 GLU A CA 1
ATOM 833 C C . GLU A 1 112 ? 0.868 -2.724 -23.217 1.00 80.69 112 GLU A C 1
ATOM 835 O O . GLU A 1 112 ? 1.020 -3.158 -24.365 1.00 80.69 112 GLU A O 1
ATOM 840 N N . ALA A 1 113 ? 0.778 -1.410 -22.984 1.00 83.69 113 ALA A N 1
ATOM 841 C CA . ALA A 1 113 ? 0.909 -0.423 -24.039 1.00 83.69 113 ALA A CA 1
ATOM 842 C C . ALA A 1 113 ? 2.326 -0.450 -24.632 1.00 83.69 113 ALA A C 1
ATOM 844 O O . ALA A 1 113 ? 3.340 -0.344 -23.942 1.00 83.69 113 ALA A O 1
ATOM 845 N N . LEU A 1 114 ? 2.398 -0.563 -25.960 1.00 81.81 114 LEU A N 1
ATOM 846 C CA . LEU A 1 114 ? 3.673 -0.593 -26.663 1.00 81.81 114 LEU A CA 1
ATOM 847 C C . LEU A 1 114 ? 4.315 0.800 -26.700 1.00 81.81 114 LEU A C 1
ATOM 849 O O . LEU A 1 114 ? 3.805 1.728 -27.332 1.00 81.81 114 LEU A O 1
ATOM 853 N N . ILE A 1 115 ? 5.493 0.914 -26.102 1.00 82.75 115 ILE A N 1
ATOM 854 C CA . ILE A 1 115 ? 6.334 2.106 -26.108 1.00 82.75 115 ILE A CA 1
ATOM 855 C C . ILE A 1 115 ? 7.199 2.100 -27.367 1.00 82.75 115 ILE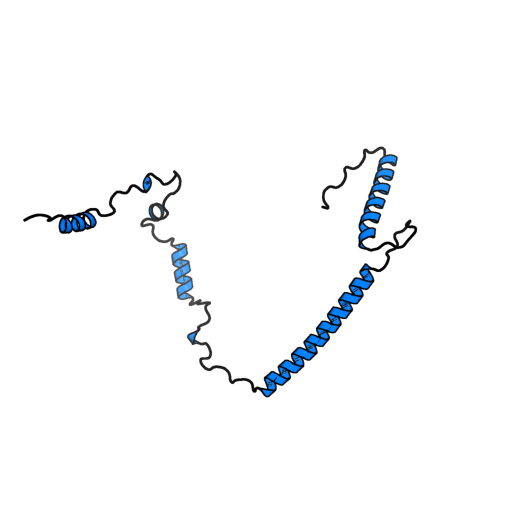 A C 1
ATOM 857 O O . ILE A 1 115 ? 7.842 1.108 -27.717 1.00 82.75 115 ILE A O 1
ATOM 861 N N . ARG A 1 116 ? 7.239 3.232 -28.072 1.00 81.06 116 ARG A N 1
ATOM 862 C CA . ARG A 1 116 ? 8.106 3.419 -29.241 1.00 81.06 116 ARG A CA 1
ATOM 863 C C . ARG A 1 116 ? 9.340 4.221 -28.854 1.00 81.06 116 ARG A C 1
ATOM 865 O O . ARG A 1 116 ? 9.243 5.409 -28.569 1.00 81.06 116 ARG A O 1
ATOM 872 N N . LEU A 1 117 ? 10.499 3.573 -28.904 1.00 77.25 117 LEU A N 1
ATOM 873 C CA . LEU A 1 117 ? 11.793 4.245 -28.803 1.00 77.25 117 LEU A CA 1
ATOM 874 C C . LEU A 1 117 ? 12.190 4.853 -30.158 1.00 77.25 117 LEU A C 1
ATOM 876 O O . LEU A 1 117 ? 11.941 4.257 -31.209 1.00 77.25 117 LEU A O 1
ATOM 880 N N . SER A 1 118 ? 12.854 6.010 -30.148 1.00 77.00 118 SER A N 1
ATOM 881 C CA . SER A 1 118 ? 13.425 6.596 -31.368 1.00 77.00 118 SER A CA 1
ATOM 882 C C . SER A 1 118 ? 14.444 5.635 -31.999 1.00 77.00 118 SER A C 1
ATOM 884 O O . SER A 1 118 ? 15.273 5.062 -31.297 1.00 77.00 118 SER A O 1
ATOM 886 N N . GLY A 1 119 ? 14.354 5.406 -33.313 1.00 72.50 119 GLY A N 1
ATOM 887 C CA . GLY A 1 119 ? 15.204 4.446 -34.035 1.00 72.50 119 GLY A CA 1
ATOM 888 C C . GLY A 1 119 ? 14.764 2.974 -33.948 1.00 72.50 119 GLY A C 1
ATOM 889 O O . GLY A 1 119 ? 15.328 2.129 -34.644 1.00 72.50 119 GLY A O 1
ATOM 890 N N . SER A 1 120 ? 13.732 2.651 -33.159 1.00 72.44 120 SER A N 1
ATOM 891 C CA . SER A 1 120 ? 13.098 1.327 -33.155 1.00 72.44 120 SER A CA 1
ATOM 892 C C . SER A 1 120 ? 12.174 1.140 -34.366 1.00 72.44 120 SER A C 1
ATOM 894 O O . SER A 1 120 ? 11.412 2.038 -34.722 1.00 72.44 120 SER A O 1
ATOM 896 N N . LYS A 1 121 ? 12.172 -0.060 -34.968 1.00 74.38 121 LYS A N 1
ATOM 897 C CA . LYS A 1 121 ? 11.241 -0.436 -36.055 1.00 74.38 121 LYS A CA 1
ATOM 898 C C . LYS A 1 121 ? 9.837 -0.831 -35.568 1.00 74.38 121 LYS A C 1
ATOM 900 O O . LYS A 1 121 ? 8.980 -1.136 -36.393 1.00 74.38 121 LYS A O 1
ATOM 905 N N . GLY A 1 122 ? 9.585 -0.832 -34.260 1.00 79.12 122 GLY A N 1
ATOM 906 C CA . GLY A 1 122 ? 8.310 -1.253 -33.680 1.00 79.12 122 GLY A CA 1
ATOM 907 C C . GLY A 1 122 ? 8.067 -0.702 -32.277 1.00 79.12 122 GLY A C 1
ATOM 908 O O . GLY A 1 122 ? 8.955 -0.117 -31.656 1.00 79.12 122 GLY A O 1
ATOM 909 N N . GLY A 1 123 ? 6.836 -0.862 -31.793 1.00 80.81 123 GLY A N 1
ATOM 910 C CA . GLY A 1 123 ? 6.534 -0.655 -30.379 1.00 80.81 123 GLY A CA 1
ATOM 911 C C . GLY A 1 123 ? 6.977 -1.876 -29.570 1.00 80.81 123 GLY A C 1
ATOM 912 O O . GLY A 1 123 ? 6.820 -2.997 -30.046 1.00 80.81 123 GLY A O 1
ATOM 913 N N . MET A 1 124 ? 7.547 -1.650 -28.391 1.00 82.38 124 MET A N 1
ATOM 914 C CA . MET A 1 124 ? 8.031 -2.676 -27.460 1.00 82.38 124 MET A CA 1
ATOM 915 C C . MET A 1 124 ? 7.283 -2.561 -26.133 1.00 82.38 124 MET A C 1
ATOM 917 O O . MET A 1 124 ? 6.803 -1.478 -25.800 1.00 82.38 124 MET A O 1
ATOM 921 N N . LYS A 1 125 ? 7.192 -3.647 -25.364 1.00 84.38 125 LYS A N 1
ATOM 922 C CA . LYS A 1 125 ? 6.605 -3.579 -24.017 1.00 84.38 125 LYS A CA 1
ATOM 923 C C . LYS A 1 125 ? 7.508 -2.800 -23.060 1.00 84.38 125 LYS A C 1
ATOM 925 O O . LYS A 1 125 ? 8.721 -2.738 -23.273 1.00 84.38 125 LYS A O 1
ATOM 930 N N . LEU A 1 126 ? 6.936 -2.228 -21.999 1.00 81.88 126 LEU A N 1
ATOM 931 C CA . LEU A 1 126 ? 7.678 -1.435 -21.013 1.00 81.88 126 LEU A CA 1
ATOM 932 C C . LEU A 1 126 ? 8.883 -2.202 -20.441 1.00 81.88 126 LEU A C 1
ATOM 934 O O . LEU A 1 126 ? 9.982 -1.651 -20.378 1.00 81.88 126 LEU A O 1
ATOM 938 N N . GLU A 1 127 ? 8.721 -3.482 -20.118 1.00 81.56 127 GLU A N 1
ATOM 939 C CA . GLU A 1 127 ? 9.779 -4.337 -19.564 1.00 81.56 127 GLU A CA 1
ATOM 940 C C . GLU A 1 127 ? 10.959 -4.518 -20.533 1.00 81.56 127 GLU A C 1
ATOM 942 O O . GLU A 1 127 ? 12.117 -4.567 -20.121 1.00 81.56 127 GLU A O 1
ATOM 947 N N . GLU A 1 128 ? 10.680 -4.568 -21.835 1.00 82.69 128 GLU A N 1
ATOM 948 C CA . GLU A 1 128 ? 11.693 -4.722 -22.884 1.00 82.69 128 GLU A CA 1
ATOM 949 C C . GLU A 1 128 ? 12.389 -3.389 -23.196 1.00 82.69 128 GLU A C 1
ATOM 951 O O . GLU A 1 128 ? 13.564 -3.358 -23.579 1.00 82.69 128 GLU A O 1
ATOM 956 N N . THR A 1 129 ? 11.687 -2.267 -23.006 1.00 85.12 129 THR A N 1
ATOM 957 C CA . THR A 1 129 ? 12.203 -0.936 -23.358 1.00 85.12 129 THR A CA 1
ATOM 958 C C . THR A 1 129 ? 13.396 -0.511 -22.516 1.00 85.12 129 THR A C 1
ATOM 960 O O . THR A 1 129 ? 14.312 0.109 -23.055 1.00 85.12 129 THR A O 1
ATOM 963 N N . ALA A 1 130 ? 13.438 -0.882 -21.233 1.00 84.62 130 ALA A N 1
ATOM 964 C CA . ALA A 1 130 ? 14.551 -0.548 -20.347 1.00 84.62 130 ALA A CA 1
ATOM 965 C C . ALA A 1 130 ? 15.867 -1.19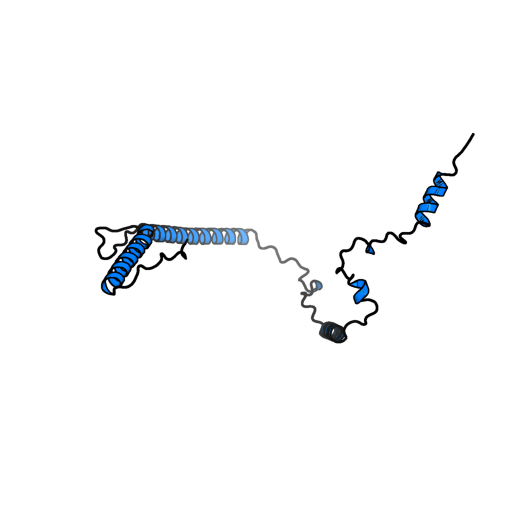1 -20.822 1.00 84.62 130 ALA A C 1
ATOM 967 O O . ALA A 1 130 ? 16.884 -0.508 -20.958 1.00 84.62 130 ALA A O 1
ATOM 968 N N . GLY A 1 131 ? 15.834 -2.486 -21.159 1.00 85.56 131 GLY A N 1
ATOM 969 C CA . GLY A 1 131 ? 16.998 -3.204 -21.686 1.00 85.56 131 GLY A CA 1
ATOM 970 C C . GLY A 1 131 ? 17.419 -2.710 -23.073 1.00 85.56 131 GLY A C 1
ATOM 971 O O . GLY A 1 131 ? 18.612 -2.540 -23.342 1.00 85.56 131 GLY A O 1
ATOM 972 N N . ALA A 1 132 ? 16.449 -2.415 -23.944 1.00 86.25 132 ALA A N 1
ATOM 973 C CA . ALA A 1 132 ? 16.717 -1.859 -25.268 1.00 86.25 132 ALA A CA 1
ATOM 974 C C . ALA A 1 132 ? 17.361 -0.462 -25.195 1.00 86.25 132 ALA A C 1
ATOM 976 O O . ALA A 1 132 ? 18.304 -0.184 -25.940 1.00 86.25 132 ALA A O 1
ATOM 977 N N . LEU A 1 133 ? 16.888 0.396 -24.284 1.00 86.56 133 LEU A N 1
ATOM 978 C CA . LEU A 1 133 ? 17.443 1.729 -24.049 1.00 86.56 133 LEU A CA 1
ATOM 979 C C . LEU A 1 133 ? 18.858 1.649 -23.467 1.00 86.56 133 LEU A C 1
ATOM 981 O O . LEU A 1 133 ? 19.755 2.303 -23.990 1.00 86.56 133 LEU A O 1
ATOM 985 N N . SER A 1 134 ? 19.080 0.810 -22.453 1.00 88.06 134 SER A N 1
ATOM 986 C CA . SER A 1 134 ? 20.416 0.565 -21.891 1.00 88.06 134 SER A CA 1
ATOM 987 C C . SER A 1 134 ? 21.398 0.099 -22.975 1.00 88.06 134 SER A C 1
ATOM 989 O O . SER A 1 134 ? 22.451 0.704 -23.166 1.00 88.06 134 SER A O 1
ATOM 991 N N . SER A 1 135 ? 20.996 -0.871 -23.800 1.00 87.38 135 SER A N 1
ATOM 992 C CA . SER A 1 135 ? 21.812 -1.362 -24.920 1.00 87.38 135 SER A CA 1
ATOM 993 C C . SER A 1 135 ? 22.091 -0.296 -25.989 1.00 87.38 135 SER A C 1
ATOM 995 O O . SER A 1 135 ? 23.106 -0.361 -26.689 1.00 87.38 135 SER A O 1
ATOM 997 N N . ALA A 1 136 ? 21.175 0.655 -26.194 1.00 87.19 136 ALA A N 1
ATOM 998 C CA . ALA A 1 136 ? 21.381 1.783 -27.100 1.00 87.19 136 ALA A CA 1
ATOM 999 C C . ALA A 1 136 ? 22.391 2.780 -26.516 1.00 87.19 136 ALA A C 1
ATOM 1001 O O . ALA A 1 136 ? 23.357 3.110 -27.195 1.00 87.19 136 ALA A O 1
ATOM 1002 N N . ILE A 1 137 ? 22.231 3.158 -25.244 1.00 88.44 137 ILE A N 1
ATOM 1003 C CA . ILE A 1 137 ? 23.157 4.046 -24.525 1.00 88.44 137 ILE A CA 1
ATOM 1004 C C . ILE A 1 137 ? 24.576 3.473 -24.537 1.00 88.44 137 ILE A C 1
ATOM 1006 O O . ILE A 1 137 ? 25.524 4.182 -24.860 1.00 88.44 137 ILE A O 1
ATOM 1010 N N . GLU A 1 138 ? 24.736 2.179 -24.259 1.00 88.88 138 GLU A N 1
ATOM 1011 C CA . GLU A 1 138 ? 26.054 1.547 -24.302 1.00 88.88 138 GLU A CA 1
ATOM 1012 C C . GLU A 1 138 ? 26.687 1.560 -25.701 1.00 88.88 138 GLU A C 1
ATOM 1014 O O . GLU A 1 138 ? 27.910 1.643 -25.832 1.00 88.88 138 GLU A O 1
ATOM 1019 N N . ARG A 1 139 ? 25.887 1.417 -26.768 1.00 87.56 139 ARG A N 1
ATOM 1020 C CA . ARG A 1 139 ? 26.397 1.500 -28.146 1.00 87.56 139 ARG A CA 1
ATOM 1021 C C . ARG A 1 139 ? 26.877 2.911 -28.454 1.00 87.56 139 ARG A C 1
ATOM 1023 O O . ARG A 1 139 ? 28.023 3.047 -28.880 1.00 87.56 139 ARG A O 1
ATOM 1030 N N . ASP A 1 140 ? 26.060 3.914 -28.155 1.00 88.88 140 ASP A N 1
ATOM 1031 C CA . ASP A 1 140 ? 26.409 5.322 -28.339 1.00 88.88 140 ASP A CA 1
ATOM 1032 C C . ASP A 1 140 ? 27.663 5.693 -27.532 1.00 88.88 140 ASP A C 1
ATOM 1034 O O . ASP A 1 140 ? 28.570 6.345 -28.048 1.00 88.88 140 ASP A O 1
ATOM 1038 N N . GLU A 1 141 ? 27.783 5.223 -26.285 1.00 89.88 141 GLU A N 1
ATOM 1039 C CA . GLU A 1 141 ? 28.969 5.482 -25.464 1.00 89.88 141 GLU A CA 1
ATOM 1040 C C . GLU A 1 141 ? 30.227 4.815 -26.043 1.00 89.88 141 GLU A C 1
ATOM 1042 O O . GLU A 1 141 ? 31.294 5.436 -26.100 1.00 89.88 141 GLU A O 1
ATOM 1047 N N . ARG A 1 142 ? 30.127 3.560 -26.505 1.00 88.94 142 ARG A N 1
ATOM 1048 C CA . ARG A 1 142 ? 31.249 2.861 -27.154 1.00 88.94 142 ARG A CA 1
ATOM 1049 C C . ARG A 1 142 ? 31.705 3.581 -28.421 1.00 88.94 142 ARG A C 1
ATOM 1051 O O . ARG A 1 142 ? 32.913 3.707 -28.635 1.00 88.94 142 ARG A O 1
ATOM 1058 N N . GLU A 1 143 ? 30.772 4.061 -29.238 1.00 89.94 143 GLU A N 1
ATOM 1059 C CA . GLU A 1 143 ? 31.078 4.839 -30.441 1.00 89.94 143 GLU A CA 1
ATOM 1060 C C . GLU A 1 143 ? 31.746 6.171 -30.084 1.00 89.94 143 GLU A C 1
ATOM 1062 O O . GLU A 1 143 ? 32.854 6.441 -30.554 1.00 89.94 143 GLU A O 1
ATOM 1067 N N . ALA A 1 144 ? 31.175 6.934 -29.149 1.00 90.75 144 ALA A N 1
ATOM 1068 C CA . ALA A 1 144 ? 31.744 8.200 -28.692 1.00 90.75 144 ALA A CA 1
ATOM 1069 C C . ALA A 1 144 ? 33.155 8.040 -28.092 1.00 90.75 144 ALA A C 1
ATOM 1071 O O . ALA A 1 144 ? 34.027 8.887 -28.295 1.00 90.75 144 ALA A O 1
ATOM 1072 N N . ARG A 1 145 ? 33.425 6.953 -27.357 1.00 89.25 145 ARG A N 1
ATOM 1073 C CA . ARG A 1 145 ? 34.770 6.652 -26.830 1.00 89.25 145 ARG A CA 1
ATOM 1074 C C . ARG A 1 145 ? 35.759 6.307 -27.936 1.00 89.25 145 ARG A C 1
ATOM 1076 O O . ARG A 1 145 ? 36.898 6.771 -27.879 1.00 89.25 145 ARG A O 1
ATOM 1083 N N . LYS A 1 146 ? 35.330 5.536 -28.940 1.00 90.62 146 LYS A N 1
ATOM 1084 C CA . LYS A 1 146 ? 36.152 5.183 -30.104 1.00 90.62 146 LYS A CA 1
ATOM 1085 C C . LYS A 1 146 ? 36.555 6.427 -30.892 1.00 90.62 146 LYS A C 1
ATOM 1087 O O . LYS A 1 146 ? 37.726 6.561 -31.234 1.00 90.62 146 LYS A O 1
ATOM 1092 N N . GLU A 1 147 ? 35.626 7.355 -31.112 1.00 92.19 147 GLU A N 1
ATOM 1093 C CA . GLU A 1 147 ? 35.910 8.649 -31.751 1.00 92.19 147 GLU A CA 1
ATOM 1094 C C . GLU A 1 147 ? 36.907 9.497 -30.949 1.00 92.19 147 GLU A C 1
ATOM 1096 O O . GLU A 1 147 ? 37.720 10.218 -31.523 1.00 92.19 147 GLU A O 1
ATOM 1101 N N . ARG A 1 148 ? 36.892 9.375 -29.616 1.00 91.62 148 ARG A N 1
ATOM 1102 C CA . ARG A 1 148 ? 37.796 10.089 -28.699 1.00 91.62 148 ARG A CA 1
ATOM 1103 C C . ARG A 1 148 ? 39.124 9.369 -28.429 1.00 91.62 148 ARG A C 1
ATOM 1105 O O . ARG A 1 148 ? 39.942 9.898 -27.682 1.00 91.62 148 ARG A O 1
ATOM 1112 N N . GLY A 1 149 ? 39.345 8.170 -28.976 1.00 90.38 149 GLY A N 1
ATOM 1113 C CA . GLY A 1 149 ? 40.545 7.364 -28.711 1.00 90.38 149 GLY A CA 1
ATOM 1114 C C . GLY A 1 149 ? 40.667 6.855 -27.266 1.00 90.38 149 GLY A C 1
ATOM 1115 O O . GLY A 1 149 ? 41.770 6.559 -26.808 1.00 90.38 149 GLY A O 1
ATOM 1116 N N . LEU A 1 150 ? 39.554 6.774 -26.531 1.00 85.62 150 LEU A N 1
ATOM 1117 C CA . LEU A 1 150 ? 39.516 6.312 -25.141 1.00 85.62 150 LEU A CA 1
ATOM 1118 C C . LEU A 1 150 ? 39.315 4.785 -25.067 1.00 85.62 150 LEU A C 1
ATOM 1120 O O . LEU A 1 150 ? 38.642 4.212 -25.927 1.00 85.62 150 LEU A O 1
ATOM 1124 N N . PRO A 1 151 ? 39.850 4.103 -24.035 1.00 80.12 151 PRO A N 1
ATOM 1125 C CA . PRO A 1 151 ? 39.616 2.675 -23.833 1.00 80.12 151 PRO A CA 1
ATOM 1126 C C . PRO A 1 151 ? 38.143 2.374 -23.492 1.00 80.12 151 PRO A C 1
ATOM 1128 O O . PRO A 1 151 ? 37.408 3.231 -22.985 1.00 80.12 151 PRO A O 1
ATOM 1131 N N . ALA A 1 152 ? 37.718 1.132 -23.754 1.00 76.06 152 ALA A N 1
ATOM 1132 C CA . ALA A 1 152 ? 36.356 0.666 -23.488 1.00 76.06 152 ALA A CA 1
ATOM 1133 C C . ALA A 1 152 ? 35.948 0.881 -22.016 1.00 76.06 152 ALA A C 1
ATOM 1135 O O . ALA A 1 152 ? 36.766 0.704 -21.108 1.00 76.06 152 ALA A O 1
ATOM 1136 N N . SER A 1 153 ? 34.690 1.275 -21.777 1.00 74.62 153 SER A N 1
ATOM 1137 C CA . SER A 1 153 ? 34.114 1.295 -20.426 1.00 74.62 153 SER A CA 1
ATOM 1138 C C . SER A 1 153 ? 34.080 -0.118 -19.852 1.00 74.62 153 SER A C 1
ATOM 1140 O O . SER A 1 153 ? 33.871 -1.094 -20.573 1.00 74.62 153 SER A O 1
ATOM 1142 N N . LYS A 1 154 ? 34.296 -0.229 -18.537 1.00 70.19 154 LYS A N 1
ATOM 1143 C CA . LYS A 1 154 ? 33.975 -1.462 -17.815 1.00 70.19 154 LYS A CA 1
ATOM 1144 C C . LYS A 1 154 ? 32.447 -1.586 -17.747 1.00 70.19 154 LYS A C 1
ATOM 1146 O O . LYS A 1 154 ? 31.800 -0.551 -17.614 1.00 70.19 154 LYS A O 1
ATOM 1151 N N . PRO A 1 155 ? 31.883 -2.800 -17.843 1.00 62.38 155 PRO A N 1
ATOM 1152 C CA . PRO A 1 155 ? 30.451 -2.989 -17.643 1.00 62.38 155 PRO A CA 1
ATOM 1153 C C . PRO A 1 155 ? 30.077 -2.583 -16.211 1.00 62.38 155 PRO A C 1
ATOM 1155 O O . PRO A 1 155 ? 30.755 -3.004 -15.268 1.00 62.38 155 PRO A O 1
ATOM 1158 N N . ASP A 1 156 ? 29.032 -1.766 -16.063 1.00 60.91 156 ASP A N 1
ATOM 1159 C CA . ASP A 1 156 ? 28.458 -1.422 -14.759 1.00 60.91 156 ASP A CA 1
ATOM 1160 C C . ASP A 1 156 ? 27.904 -2.698 -14.112 1.00 60.91 156 ASP A C 1
ATOM 1162 O O . ASP A 1 156 ? 27.047 -3.377 -14.676 1.00 60.91 156 ASP A O 1
ATOM 1166 N N . GLN A 1 157 ? 28.433 -3.059 -12.941 1.00 55.88 157 GLN A N 1
ATOM 1167 C CA . GLN A 1 157 ? 28.024 -4.252 -12.188 1.00 55.88 157 GLN A CA 1
ATOM 1168 C C . GLN A 1 157 ? 26.913 -3.973 -11.159 1.00 55.88 157 GLN A C 1
ATOM 1170 O O . GLN A 1 157 ? 26.518 -4.887 -10.442 1.00 55.88 157 GLN A O 1
ATOM 1175 N N . ASP A 1 158 ? 26.380 -2.750 -11.093 1.00 49.78 158 ASP A N 1
ATOM 1176 C CA . ASP A 1 158 ? 25.602 -2.285 -9.932 1.00 49.78 158 ASP A CA 1
ATOM 1177 C C . ASP A 1 158 ? 24.074 -2.456 -10.044 1.00 49.78 158 ASP A C 1
ATOM 1179 O O . ASP A 1 158 ? 23.327 -1.995 -9.179 1.00 49.78 158 ASP A O 1
ATOM 1183 N N . HIS A 1 159 ? 23.579 -3.154 -11.068 1.00 50.66 159 HIS A N 1
ATOM 1184 C CA . HIS A 1 159 ? 22.148 -3.440 -11.224 1.00 50.66 159 HIS A CA 1
ATOM 1185 C C . HIS A 1 159 ? 21.905 -4.935 -11.489 1.00 50.66 159 HIS A C 1
ATOM 1187 O O . HIS A 1 159 ? 21.547 -5.333 -12.598 1.00 50.66 159 HIS A O 1
ATOM 1193 N N . GLN A 1 160 ? 22.120 -5.761 -10.459 1.00 39.22 160 GLN A N 1
ATOM 1194 C CA . GLN A 1 160 ? 21.525 -7.098 -10.325 1.00 39.22 160 GLN A CA 1
ATOM 1195 C C . GLN A 1 160 ? 20.627 -7.142 -9.092 1.00 39.22 160 GLN A C 1
ATOM 1197 O O . GLN A 1 160 ? 21.030 -6.562 -8.059 1.00 39.22 160 GLN A O 1
#